Protein AF-A0A327HTE7-F1 (afdb_monomer)

Foldseek 3Di:
DLLLVLLLVLQQVLCVLLVHDRLLLLDPDPPCSNVLSLLLSLQLSCVPVVRQLVSSCVSSVHDSVVSVVSNVCVVVCCVPPPVSVVSNVSSNVVSVVQLVPQDFDPEQVVVVVLLVVLVQAADPDFDKWKWKHGDPYIDIHGDDPVCVVVSVVSVCVSCSRGNMDIDMD

Solvent-accessible surface area (backbone atoms only — not comparable to full-atom values): 9225 Å² total; per-residue (Å²): 105,71,64,58,52,54,50,49,51,52,53,47,50,42,23,60,75,72,72,44,63,79,72,54,58,40,52,89,61,80,52,62,86,41,39,45,60,42,40,41,52,53,39,47,40,41,72,73,70,60,46,56,50,63,57,54,14,59,71,38,68,50,55,44,66,59,45,56,49,34,51,71,41,40,66,62,39,49,73,74,31,66,73,52,33,53,53,36,53,53,47,47,52,56,49,49,51,54,55,68,65,28,51,58,32,80,40,37,65,61,46,48,50,56,42,42,76,66,71,51,72,71,38,94,68,54,79,40,32,43,38,40,35,21,76,74,14,57,46,74,45,34,22,27,79,86,50,38,66,64,47,51,53,47,52,55,60,71,42,66,69,36,41,69,48,82,46,82,89

Sequence (169 aa):
MIQEDNFKNLCDLTTRLVGLRKGSLAFKSRKQEYQVPRSVVAVVARMIDNTHPTIIAKQLKRDRVSVYHYERMHESNYRSFPKYREIFNLVYNAYSSIQGSKRTFSDSRELEIYLRESGISNSDKYQTIIKVTSGRAEYNIRLSYKDFYNQLELCKFALTDCNYNLEII

Radius of gyration: 18.99 Å; Cα contacts (8 Å, |Δi|>4): 225; chains: 1; bounding box: 42×28×53 Å

Structure (mmCIF, N/CA/C/O backbone):
data_AF-A0A327HTE7-F1
#
_entry.id   AF-A0A327HTE7-F1
#
loop_
_atom_site.group_PDB
_atom_site.id
_atom_site.type_symbol
_atom_site.label_atom_id
_atom_site.label_alt_id
_atom_site.label_comp_id
_atom_site.label_asym_id
_atom_site.label_entity_id
_atom_site.label_seq_id
_atom_site.pdbx_PDB_ins_code
_atom_site.Cartn_x
_atom_site.Cartn_y
_atom_site.Cartn_z
_atom_site.occupancy
_atom_site.B_iso_or_equiv
_atom_site.auth_seq_id
_atom_site.auth_comp_id
_atom_site.auth_asym_id
_atom_site.auth_atom_id
_atom_site.pdbx_PDB_model_num
ATOM 1 N N . MET A 1 1 ? 3.623 4.863 10.624 1.00 51.00 1 MET A N 1
ATOM 2 C CA . MET A 1 1 ? 4.315 3.567 10.781 1.00 51.00 1 MET A CA 1
ATOM 3 C C . MET A 1 1 ? 3.779 2.542 9.792 1.00 51.00 1 MET A C 1
ATOM 5 O O . MET A 1 1 ? 4.500 2.243 8.858 1.00 51.00 1 MET A O 1
ATOM 9 N N . ILE A 1 2 ? 2.498 2.152 9.851 1.00 72.88 2 ILE A N 1
ATOM 10 C CA . ILE A 1 2 ? 1.921 1.102 8.976 1.00 72.88 2 ILE A CA 1
ATOM 11 C C . ILE A 1 2 ? 2.206 1.307 7.473 1.00 72.88 2 ILE A C 1
ATOM 13 O O . ILE A 1 2 ? 2.658 0.389 6.798 1.00 72.88 2 ILE A O 1
ATOM 17 N N . GLN A 1 3 ? 2.021 2.521 6.941 1.00 74.44 3 GLN A N 1
ATOM 18 C CA . GLN A 1 3 ? 2.301 2.804 5.523 1.00 74.44 3 GLN A CA 1
ATOM 19 C C . GLN A 1 3 ? 3.796 2.729 5.155 1.00 74.44 3 GLN A C 1
ATOM 21 O O . GLN A 1 3 ? 4.138 2.316 4.049 1.00 74.44 3 GLN A O 1
ATOM 26 N N . GLU A 1 4 ? 4.695 3.120 6.064 1.00 82.31 4 GLU A N 1
ATOM 27 C CA . GLU A 1 4 ? 6.146 3.023 5.846 1.00 82.31 4 GLU A CA 1
ATOM 28 C C . GLU A 1 4 ? 6.587 1.552 5.812 1.00 82.31 4 GLU A C 1
ATOM 30 O O . GLU A 1 4 ? 7.357 1.158 4.931 1.00 82.31 4 GLU A O 1
ATOM 35 N N . ASP A 1 5 ? 6.048 0.732 6.715 1.00 81.19 5 ASP A N 1
ATOM 36 C CA . ASP A 1 5 ? 6.364 -0.694 6.811 1.00 81.19 5 ASP A CA 1
ATOM 37 C C . ASP A 1 5 ? 5.783 -1.492 5.636 1.00 81.19 5 ASP A C 1
ATOM 39 O O . ASP A 1 5 ? 6.502 -2.275 5.007 1.00 81.19 5 ASP A O 1
ATOM 43 N N . ASN A 1 6 ? 4.533 -1.221 5.243 1.00 82.88 6 ASN A N 1
ATOM 44 C CA . ASN A 1 6 ? 3.915 -1.812 4.049 1.00 82.88 6 ASN A CA 1
ATOM 45 C C . ASN A 1 6 ? 4.727 -1.505 2.786 1.00 82.88 6 ASN A C 1
ATOM 47 O O . ASN A 1 6 ? 4.999 -2.403 1.980 1.00 82.88 6 ASN A O 1
ATOM 51 N N . PHE A 1 7 ? 5.185 -0.257 2.644 1.00 87.81 7 PHE A N 1
ATOM 52 C CA . PHE A 1 7 ? 5.998 0.154 1.506 1.00 87.81 7 PHE A CA 1
ATOM 53 C C . PHE A 1 7 ? 7.398 -0.477 1.522 1.00 87.81 7 PHE A C 1
ATOM 55 O O . PHE A 1 7 ? 7.926 -0.864 0.475 1.00 87.81 7 PHE A O 1
ATOM 62 N N . LYS A 1 8 ? 8.009 -0.630 2.702 1.00 88.56 8 LYS A N 1
ATOM 63 C CA . LYS A 1 8 ? 9.288 -1.335 2.858 1.00 88.56 8 LYS A CA 1
ATOM 64 C C . LYS A 1 8 ? 9.159 -2.810 2.474 1.00 88.56 8 LYS A C 1
ATOM 66 O O . LYS A 1 8 ? 10.009 -3.313 1.740 1.00 88.56 8 LYS A O 1
ATOM 71 N N . ASN A 1 9 ? 8.075 -3.466 2.883 1.00 87.75 9 ASN A N 1
ATOM 72 C CA . ASN A 1 9 ? 7.771 -4.843 2.499 1.00 87.75 9 ASN A CA 1
ATOM 73 C C . ASN A 1 9 ? 7.561 -4.977 0.984 1.00 87.75 9 ASN A C 1
ATOM 75 O O . ASN A 1 9 ? 8.107 -5.896 0.373 1.00 87.75 9 ASN A O 1
ATOM 79 N N . LEU A 1 10 ? 6.861 -4.028 0.353 1.00 90.19 10 LEU A N 1
ATOM 80 C CA . LEU A 1 10 ? 6.704 -3.979 -1.105 1.00 90.19 10 LEU A CA 1
ATOM 81 C C . LEU A 1 10 ? 8.051 -3.808 -1.832 1.00 90.19 10 LEU A C 1
ATOM 83 O O . LEU A 1 10 ? 8.308 -4.472 -2.842 1.00 90.19 10 LEU A O 1
ATOM 87 N N . CYS A 1 11 ? 8.935 -2.945 -1.321 1.00 91.44 11 CYS A N 1
ATOM 88 C CA . CYS A 1 11 ? 10.284 -2.771 -1.862 1.00 91.44 11 CYS A CA 1
ATOM 89 C C . CYS A 1 11 ? 11.092 -4.073 -1.779 1.00 91.44 11 CYS A C 1
ATOM 91 O O . CYS A 1 11 ? 11.702 -4.486 -2.768 1.00 91.44 11 CYS A O 1
ATOM 93 N N . ASP A 1 12 ? 11.080 -4.727 -0.617 1.00 91.44 12 ASP A N 1
ATOM 94 C CA . ASP A 1 12 ? 11.789 -5.984 -0.381 1.00 91.44 12 ASP A CA 1
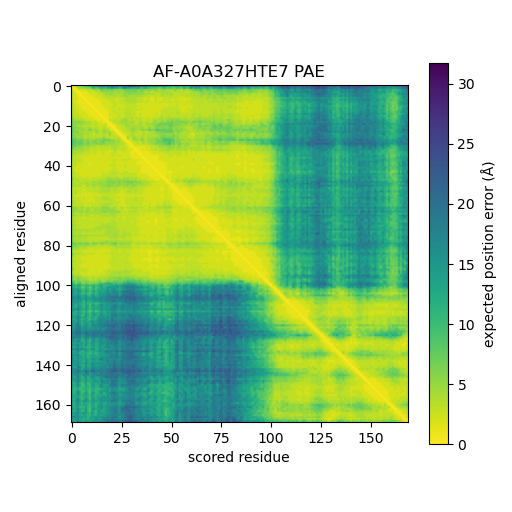ATOM 95 C C . ASP A 1 12 ? 11.255 -7.108 -1.278 1.00 91.44 12 ASP A C 1
ATOM 97 O O . ASP A 1 12 ? 12.049 -7.807 -1.916 1.00 91.44 12 ASP A O 1
ATOM 101 N N . LEU A 1 13 ? 9.929 -7.238 -1.394 1.00 90.56 13 LEU A N 1
ATOM 102 C CA . LEU A 1 13 ? 9.274 -8.170 -2.313 1.00 90.56 13 LEU A CA 1
ATOM 103 C C . LEU A 1 13 ? 9.740 -7.929 -3.749 1.00 90.56 13 LEU A C 1
ATOM 105 O O . LEU A 1 13 ? 10.172 -8.856 -4.427 1.00 90.56 13 LEU A O 1
ATOM 109 N N . THR A 1 14 ? 9.726 -6.673 -4.190 1.00 90.94 14 THR A N 1
ATOM 110 C CA . THR A 1 14 ? 10.106 -6.338 -5.562 1.00 90.94 14 THR A CA 1
ATOM 111 C C . THR A 1 14 ? 11.569 -6.646 -5.831 1.00 90.94 14 THR A C 1
ATOM 113 O O . THR A 1 14 ? 11.873 -7.254 -6.851 1.00 90.94 14 THR A O 1
ATOM 116 N N . THR A 1 15 ? 12.482 -6.300 -4.914 1.00 92.19 15 THR A N 1
ATOM 117 C CA . THR A 1 15 ? 13.903 -6.645 -5.084 1.00 92.19 15 THR A CA 1
ATOM 118 C C . THR A 1 15 ? 14.124 -8.149 -5.211 1.00 92.19 15 THR A C 1
ATOM 120 O O . THR A 1 15 ? 14.908 -8.558 -6.060 1.00 92.19 15 THR A O 1
ATOM 123 N N . ARG A 1 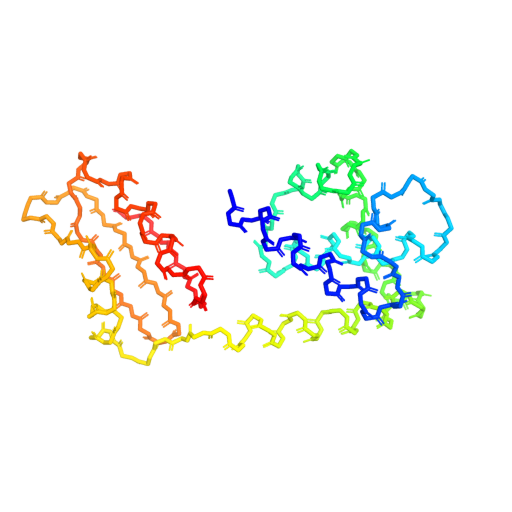16 ? 13.384 -8.973 -4.455 1.00 92.00 16 ARG A N 1
ATOM 124 C CA . ARG A 1 16 ? 13.432 -10.437 -4.581 1.00 92.00 16 ARG A CA 1
ATOM 125 C C . ARG A 1 16 ? 12.922 -10.910 -5.942 1.00 92.00 16 ARG A C 1
ATOM 127 O O . ARG A 1 16 ? 13.590 -11.718 -6.574 1.00 92.00 16 ARG A O 1
ATOM 134 N N . LEU A 1 17 ? 11.789 -10.378 -6.403 1.00 90.62 17 LEU A N 1
ATOM 135 C CA . LEU A 1 17 ? 11.178 -10.752 -7.685 1.00 90.62 17 LEU A CA 1
ATOM 136 C C . LEU A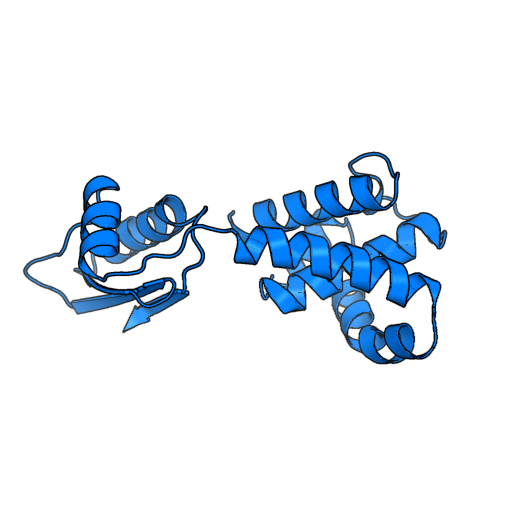 1 17 ? 12.062 -10.401 -8.887 1.00 90.62 17 LEU A C 1
ATOM 138 O O . LEU A 1 17 ? 12.142 -11.177 -9.832 1.00 90.62 17 LEU A O 1
ATOM 142 N N . VAL A 1 18 ? 12.743 -9.252 -8.849 1.00 90.25 18 VAL A N 1
ATOM 143 C CA . VAL A 1 18 ? 13.620 -8.807 -9.946 1.00 90.25 18 VAL A CA 1
ATOM 144 C C . VAL A 1 18 ? 15.085 -9.238 -9.783 1.00 90.25 18 VAL A C 1
ATOM 146 O O . VAL A 1 18 ? 15.931 -8.812 -10.564 1.00 90.25 18 VAL A O 1
ATOM 149 N N . GLY A 1 19 ? 15.412 -10.044 -8.765 1.00 89.94 19 GLY A N 1
ATOM 150 C CA . GLY A 1 19 ? 16.772 -10.549 -8.528 1.00 89.94 19 GLY A CA 1
ATOM 151 C C . GLY A 1 19 ? 17.789 -9.494 -8.067 1.00 89.94 19 GLY A C 1
ATOM 152 O O . GLY A 1 19 ? 18.992 -9.664 -8.253 1.00 89.94 19 GLY A O 1
ATOM 153 N N . LEU A 1 20 ? 17.335 -8.388 -7.472 1.00 90.44 20 LEU A N 1
ATOM 154 C CA . LEU A 1 20 ? 18.197 -7.329 -6.946 1.00 90.44 20 LEU A CA 1
ATOM 155 C C . LEU A 1 20 ? 18.484 -7.516 -5.452 1.00 90.44 20 LEU A C 1
ATOM 157 O O . LEU A 1 20 ? 17.669 -8.025 -4.684 1.00 90.44 20 LEU A O 1
ATOM 161 N N . ARG A 1 21 ? 19.637 -7.008 -5.001 1.00 88.56 21 ARG A N 1
ATOM 162 C CA . ARG A 1 21 ? 19.949 -6.931 -3.567 1.00 88.56 21 ARG A CA 1
ATOM 163 C C . ARG A 1 21 ? 18.941 -6.022 -2.849 1.00 88.56 21 ARG A C 1
ATOM 165 O O . ARG A 1 21 ? 18.557 -4.966 -3.358 1.00 88.56 21 ARG A O 1
ATOM 172 N N . LYS A 1 22 ? 18.545 -6.408 -1.632 1.00 87.38 22 LYS A N 1
ATOM 173 C CA . LYS A 1 2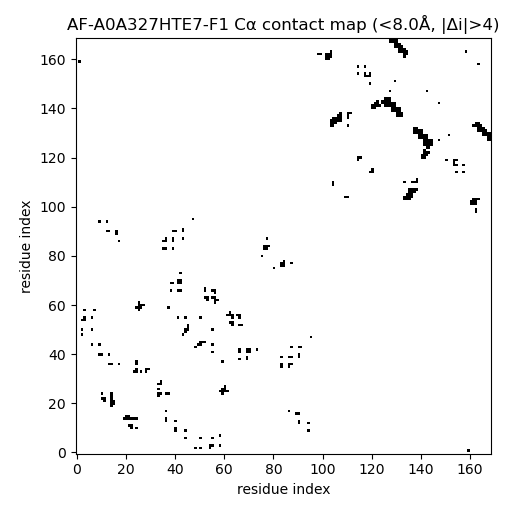2 ? 17.700 -5.575 -0.764 1.00 87.38 22 LYS A CA 1
ATOM 174 C C . LYS A 1 22 ? 18.294 -4.174 -0.601 1.00 87.38 22 LYS A C 1
ATOM 176 O O . LYS A 1 22 ? 19.499 -4.020 -0.409 1.00 87.38 22 LYS A O 1
ATOM 181 N N . GLY A 1 23 ? 17.442 -3.155 -0.688 1.00 85.06 23 GLY A N 1
ATOM 182 C CA . GLY A 1 23 ? 17.844 -1.746 -0.599 1.00 85.06 23 GLY A CA 1
ATOM 183 C C . GLY A 1 23 ? 18.393 -1.133 -1.894 1.00 85.06 23 GLY A C 1
ATOM 184 O O . GLY A 1 23 ? 18.549 0.087 -1.957 1.00 85.06 23 GLY A O 1
ATOM 185 N N . SER A 1 24 ? 18.605 -1.914 -2.961 1.00 85.69 24 SER A N 1
ATOM 186 C CA . SER A 1 24 ? 19.138 -1.389 -4.228 1.00 85.69 24 SER A CA 1
ATOM 187 C C . SER A 1 24 ? 18.238 -0.355 -4.914 1.00 85.69 24 SER A C 1
ATOM 189 O O . SER A 1 24 ? 18.712 0.480 -5.686 1.00 85.69 24 SER A O 1
ATOM 191 N N . LEU A 1 25 ? 16.936 -0.353 -4.613 1.00 86.00 25 LEU A N 1
ATOM 192 C CA . LEU A 1 25 ? 15.987 0.620 -5.163 1.00 86.00 25 LEU A CA 1
ATOM 193 C C . LEU A 1 25 ? 16.292 2.060 -4.721 1.00 86.00 25 LEU A C 1
ATOM 195 O O . LEU A 1 25 ? 16.002 2.990 -5.476 1.00 86.00 25 LEU A O 1
ATOM 199 N N . ALA A 1 26 ? 16.941 2.251 -3.568 1.00 88.69 26 ALA A N 1
ATOM 200 C CA . ALA A 1 26 ? 17.311 3.568 -3.048 1.00 88.69 26 ALA A CA 1
ATOM 201 C C . ALA A 1 26 ? 18.555 4.174 -3.728 1.00 88.69 26 ALA A C 1
ATOM 203 O O . ALA A 1 26 ? 18.886 5.340 -3.500 1.00 88.69 26 ALA A O 1
ATOM 204 N N . PHE A 1 27 ? 19.272 3.414 -4.566 1.00 87.88 27 PHE A N 1
ATOM 205 C CA . PHE A 1 27 ? 20.445 3.939 -5.259 1.00 87.88 27 PHE A CA 1
ATOM 206 C C . PHE A 1 27 ? 20.071 5.033 -6.257 1.00 87.88 27 PHE A C 1
ATOM 208 O O . PHE A 1 27 ? 19.078 4.947 -6.980 1.00 87.88 27 PHE A O 1
ATOM 215 N N . LYS A 1 28 ? 20.914 6.065 -6.373 1.00 85.56 28 LYS A N 1
ATOM 216 C CA . LYS A 1 28 ? 20.641 7.190 -7.280 1.00 85.56 28 LYS A CA 1
ATOM 217 C C . LYS A 1 28 ? 20.849 6.872 -8.772 1.00 85.56 28 LYS A C 1
ATOM 219 O O . LYS A 1 28 ? 20.608 7.740 -9.610 1.00 85.56 28 LYS A O 1
ATOM 224 N N . SER A 1 29 ? 21.198 5.628 -9.110 1.00 87.94 29 SER A N 1
ATOM 225 C CA . SER A 1 29 ? 21.437 5.158 -10.479 1.00 87.94 29 SER A CA 1
ATOM 226 C C . SER A 1 29 ? 20.216 5.311 -11.399 1.00 87.94 29 SER A C 1
ATOM 228 O O . SER A 1 29 ? 19.073 5.048 -11.001 1.00 87.94 29 SER A O 1
ATOM 230 N N . ARG A 1 30 ? 20.501 5.716 -12.644 1.00 85.25 30 ARG A N 1
ATOM 231 C CA . ARG A 1 30 ? 19.556 5.830 -13.770 1.00 85.25 30 ARG A CA 1
ATOM 232 C C . ARG A 1 30 ? 19.580 4.607 -14.696 1.00 85.25 30 ARG A C 1
ATOM 234 O O . ARG A 1 30 ? 18.932 4.613 -15.734 1.00 85.25 30 ARG A O 1
ATOM 241 N N . LYS A 1 31 ? 20.330 3.551 -14.353 1.00 90.19 31 LYS A N 1
ATOM 242 C CA . LYS A 1 31 ? 20.273 2.297 -15.119 1.00 90.19 31 LYS A CA 1
ATOM 243 C C . LYS A 1 31 ? 18.850 1.741 -15.067 1.00 90.19 31 LYS A C 1
ATOM 245 O O . LYS A 1 31 ? 18.233 1.725 -13.998 1.00 90.19 31 LYS A O 1
ATOM 250 N N . GLN A 1 32 ? 18.357 1.256 -16.206 1.00 88.31 32 GLN A N 1
ATOM 251 C CA . GLN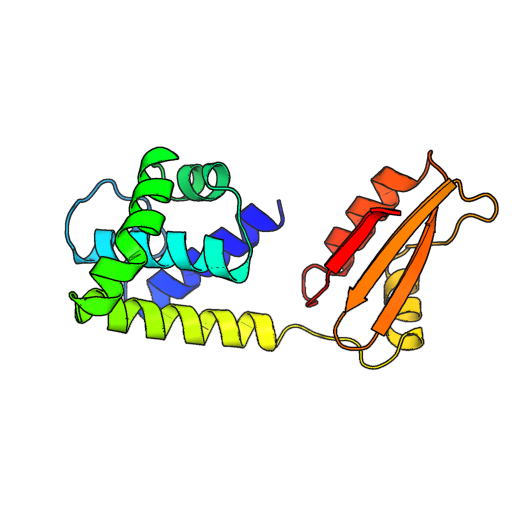 A 1 32 ? 16.989 0.742 -16.334 1.00 88.31 32 GLN A CA 1
ATOM 252 C C . GLN A 1 32 ? 16.683 -0.372 -15.324 1.00 88.31 32 GLN A C 1
ATOM 254 O O . GLN A 1 32 ? 15.582 -0.413 -14.788 1.00 88.31 32 GLN A O 1
ATOM 259 N N . GLU A 1 33 ? 17.676 -1.205 -15.004 1.00 89.50 33 GLU A N 1
ATOM 260 C CA . GLU A 1 33 ? 17.600 -2.267 -13.989 1.00 89.50 33 GLU A CA 1
ATOM 261 C C . GLU A 1 33 ? 17.118 -1.774 -12.622 1.00 89.50 33 GLU A C 1
ATOM 263 O O . GLU A 1 33 ? 16.378 -2.477 -11.949 1.00 89.50 33 GLU 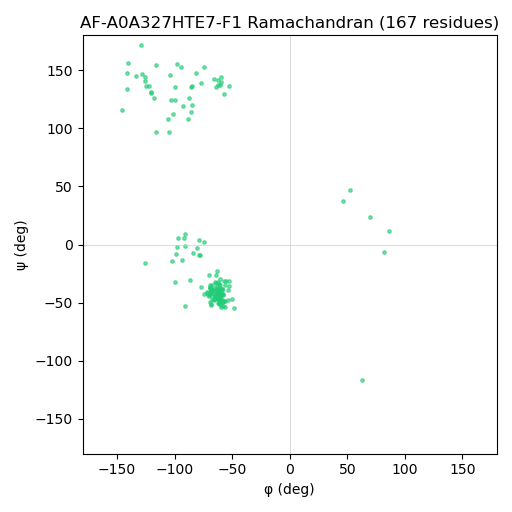A O 1
ATOM 268 N N . TYR A 1 34 ? 17.490 -0.557 -12.217 1.00 90.75 34 TYR A N 1
ATOM 269 C CA . TYR A 1 34 ? 17.052 0.027 -10.946 1.00 90.75 34 TYR A CA 1
ATOM 270 C C . TYR A 1 34 ? 15.898 1.010 -11.129 1.00 90.75 34 TYR A C 1
ATOM 272 O O . TYR A 1 34 ? 15.065 1.162 -10.239 1.00 90.75 34 TYR A O 1
ATOM 280 N N . GLN A 1 35 ? 15.853 1.714 -12.262 1.00 91.88 35 GLN A N 1
ATOM 281 C CA . GLN A 1 35 ? 14.851 2.746 -12.510 1.00 91.88 35 GLN A CA 1
ATOM 282 C C . GLN A 1 35 ? 13.461 2.161 -12.760 1.00 91.88 35 GLN A C 1
ATOM 284 O O . GLN A 1 35 ? 12.494 2.705 -12.233 1.00 91.88 35 GLN A O 1
ATOM 289 N N . VAL A 1 36 ? 13.364 1.066 -13.519 1.00 92.38 36 VAL A N 1
ATOM 290 C CA . VAL A 1 36 ? 12.079 0.444 -13.863 1.00 92.38 36 VAL A CA 1
ATOM 291 C C . VAL A 1 36 ? 11.411 -0.175 -12.631 1.00 92.38 36 VAL A C 1
ATOM 293 O O . VAL A 1 36 ? 10.280 0.205 -12.338 1.00 92.38 36 VAL A O 1
ATOM 296 N N . PRO A 1 37 ? 12.081 -1.020 -11.820 1.00 93.94 37 PRO A N 1
ATOM 297 C CA . PRO A 1 37 ? 11.465 -1.530 -10.595 1.00 93.94 37 PRO A CA 1
ATOM 298 C C . PRO A 1 37 ? 11.104 -0.417 -9.604 1.00 93.94 37 PRO A C 1
ATOM 300 O O . PRO A 1 37 ? 10.081 -0.494 -8.934 1.00 93.94 37 PRO A O 1
ATOM 303 N N . ARG A 1 38 ? 11.901 0.660 -9.535 1.00 93.94 38 ARG A N 1
ATOM 304 C CA . ARG A 1 38 ? 11.616 1.807 -8.660 1.00 93.94 38 ARG A CA 1
ATOM 305 C C . ARG A 1 38 ? 10.323 2.525 -9.041 1.00 93.94 38 ARG A C 1
ATOM 307 O O . ARG A 1 38 ? 9.547 2.864 -8.151 1.00 93.94 38 ARG A O 1
ATOM 314 N N . SER A 1 39 ? 10.108 2.789 -10.331 1.00 93.81 39 SER A N 1
ATOM 315 C CA . SER A 1 39 ? 8.877 3.439 -10.783 1.00 93.81 39 SER A CA 1
ATOM 316 C C . SER A 1 39 ? 7.671 2.519 -10.611 1.00 93.81 39 SER A C 1
ATOM 318 O O . SER A 1 39 ? 6.629 2.984 -10.163 1.00 93.81 39 SER A O 1
ATOM 320 N N . VAL A 1 40 ? 7.822 1.217 -10.880 1.00 95.12 40 VAL A N 1
ATOM 321 C CA . VAL A 1 40 ? 6.772 0.212 -10.644 1.00 95.12 40 VAL A CA 1
ATOM 322 C C . VAL A 1 40 ? 6.342 0.190 -9.177 1.00 95.12 40 VAL A C 1
ATOM 324 O O . VAL A 1 40 ? 5.162 0.364 -8.895 1.00 95.12 40 VAL A O 1
ATOM 327 N N . VAL A 1 41 ? 7.282 0.051 -8.239 1.00 94.69 41 VAL A N 1
ATOM 328 C CA . VAL A 1 41 ? 6.984 -0.010 -6.795 1.00 94.69 41 VAL A CA 1
ATOM 329 C C . VAL A 1 41 ? 6.252 1.233 -6.308 1.00 94.69 41 VAL A C 1
ATOM 331 O O . VAL A 1 41 ? 5.292 1.126 -5.548 1.00 94.69 41 VAL A O 1
ATOM 334 N N . ALA A 1 42 ? 6.685 2.412 -6.758 1.00 94.62 42 ALA A N 1
ATOM 335 C CA . ALA A 1 42 ? 6.036 3.664 -6.395 1.00 94.62 42 ALA A CA 1
ATOM 336 C C . ALA A 1 42 ? 4.575 3.707 -6.867 1.00 94.62 42 ALA A C 1
ATOM 338 O O . ALA A 1 42 ? 3.707 4.112 -6.102 1.00 94.62 42 ALA A O 1
ATOM 339 N N . VAL A 1 43 ? 4.295 3.257 -8.094 1.00 94.69 43 VAL A N 1
ATOM 340 C CA . VAL A 1 43 ? 2.930 3.235 -8.640 1.00 94.69 43 VAL A CA 1
ATOM 341 C C . VAL A 1 43 ? 2.065 2.185 -7.941 1.00 94.69 43 VAL A C 1
ATOM 343 O O . VAL A 1 43 ? 0.949 2.495 -7.540 1.00 94.69 43 VAL A O 1
ATOM 346 N N . VAL A 1 44 ? 2.580 0.973 -7.719 1.00 93.06 44 VAL A N 1
ATOM 347 C CA . VAL A 1 44 ? 1.834 -0.103 -7.040 1.00 93.06 44 VAL A CA 1
ATOM 348 C C . VAL A 1 44 ? 1.429 0.311 -5.620 1.00 93.06 44 VAL A C 1
ATOM 350 O O . VAL A 1 44 ? 0.277 0.129 -5.235 1.00 93.06 44 VAL A O 1
ATOM 353 N N . ALA A 1 45 ? 2.330 0.954 -4.870 1.00 91.62 45 ALA A N 1
ATOM 354 C CA . ALA A 1 45 ? 2.035 1.475 -3.531 1.00 91.62 45 ALA A CA 1
ATOM 355 C C . ALA A 1 45 ? 0.944 2.555 -3.512 1.00 91.62 45 ALA A C 1
ATOM 357 O O . ALA A 1 45 ? 0.210 2.697 -2.532 1.00 91.62 45 ALA A O 1
ATOM 358 N N . ARG A 1 46 ? 0.863 3.352 -4.583 1.00 89.94 46 ARG A N 1
ATOM 359 C CA . ARG A 1 46 ? -0.170 4.379 -4.749 1.00 89.94 46 ARG A CA 1
ATOM 360 C C . ARG A 1 46 ? -1.506 3.774 -5.153 1.00 89.94 46 ARG A C 1
ATOM 362 O O . ARG A 1 46 ? -2.529 4.238 -4.670 1.00 89.94 46 ARG A O 1
ATOM 369 N N . MET A 1 47 ? -1.492 2.729 -5.975 1.00 86.62 47 MET A N 1
ATOM 370 C CA . MET A 1 47 ? -2.704 2.059 -6.444 1.00 86.62 47 MET A CA 1
ATOM 371 C C . MET A 1 47 ? -3.369 1.184 -5.379 1.00 86.62 47 MET A C 1
ATOM 373 O O . MET A 1 47 ? -4.588 1.206 -5.277 1.00 86.62 47 MET A O 1
ATOM 377 N N . ILE A 1 48 ? -2.593 0.409 -4.614 1.00 83.06 48 ILE A N 1
ATOM 378 C CA . ILE A 1 48 ? -3.146 -0.576 -3.668 1.00 83.06 48 ILE A CA 1
ATOM 379 C C . ILE A 1 48 ? -3.344 0.040 -2.279 1.00 83.06 48 ILE A C 1
ATOM 381 O O . ILE A 1 48 ? -4.444 0.001 -1.743 1.00 83.06 48 ILE A O 1
ATOM 385 N N . ASP A 1 49 ? -2.303 0.660 -1.718 1.00 80.69 49 ASP A N 1
ATOM 386 C CA . ASP A 1 49 ? -2.326 1.141 -0.327 1.00 80.69 49 ASP A CA 1
ATOM 387 C C . ASP A 1 49 ? -2.654 2.641 -0.201 1.00 80.69 49 ASP A C 1
ATOM 389 O O . ASP A 1 49 ? -2.655 3.187 0.904 1.00 80.69 49 ASP A O 1
ATOM 393 N N . ASN A 1 50 ? -2.837 3.348 -1.326 1.00 84.25 50 ASN A N 1
ATOM 394 C CA . ASN A 1 50 ? -2.943 4.813 -1.393 1.00 84.25 50 ASN A CA 1
ATOM 395 C C . ASN A 1 50 ? -1.859 5.536 -0.561 1.00 84.25 50 ASN A C 1
ATOM 397 O O . ASN A 1 50 ? -2.095 6.570 0.070 1.00 84.25 50 ASN A O 1
ATOM 401 N N . THR A 1 51 ? -0.639 4.986 -0.542 1.00 86.25 51 THR A N 1
ATOM 402 C CA . THR A 1 51 ? 0.445 5.481 0.322 1.00 86.25 51 THR A CA 1
ATOM 403 C C . THR A 1 51 ? 0.802 6.921 -0.036 1.00 86.25 51 THR A C 1
ATOM 405 O O . THR A 1 51 ? 0.924 7.261 -1.210 1.00 86.25 51 THR A O 1
ATOM 408 N N . HIS A 1 52 ? 1.014 7.803 0.941 1.00 88.38 52 HIS A N 1
ATOM 409 C CA . HIS A 1 52 ? 1.324 9.199 0.624 1.00 88.38 52 HIS A CA 1
ATOM 410 C C . HIS A 1 52 ? 2.673 9.337 -0.137 1.00 88.38 52 HIS A C 1
ATOM 412 O O . HIS A 1 52 ? 3.674 8.753 0.294 1.00 88.38 52 HIS A O 1
ATOM 418 N N . PRO A 1 53 ? 2.777 10.149 -1.214 1.00 89.88 53 PRO A N 1
ATOM 419 C CA . PRO A 1 53 ? 3.997 10.273 -2.027 1.00 89.88 53 PRO A CA 1
ATOM 420 C C . PRO A 1 53 ? 5.259 10.648 -1.239 1.00 89.88 53 PRO A C 1
ATOM 422 O O . PRO A 1 53 ? 6.356 10.216 -1.584 1.00 89.88 53 PRO A O 1
ATOM 425 N N . THR A 1 54 ? 5.122 11.419 -0.155 1.00 91.94 54 THR A N 1
ATOM 426 C CA . THR A 1 54 ? 6.242 11.773 0.738 1.00 91.94 54 THR A CA 1
ATOM 427 C C . THR A 1 54 ? 6.871 10.548 1.404 1.00 91.94 54 THR A C 1
ATOM 429 O O . THR A 1 54 ? 8.092 10.486 1.531 1.00 91.94 54 THR A O 1
ATOM 432 N N . ILE A 1 55 ? 6.059 9.563 1.797 1.00 89.81 55 ILE A N 1
ATOM 433 C CA . ILE A 1 55 ? 6.528 8.333 2.447 1.00 89.81 55 ILE A CA 1
ATOM 434 C C . ILE A 1 55 ? 7.339 7.498 1.450 1.00 89.81 55 ILE A C 1
ATOM 436 O O . ILE A 1 55 ? 8.472 7.102 1.727 1.00 89.81 55 ILE A O 1
ATOM 440 N N . ILE A 1 56 ? 6.796 7.329 0.242 1.00 91.25 56 ILE A N 1
ATOM 441 C CA . ILE A 1 56 ? 7.450 6.639 -0.879 1.00 91.25 56 ILE A CA 1
ATOM 442 C C . ILE A 1 56 ? 8.790 7.306 -1.207 1.00 91.25 56 ILE A C 1
ATOM 444 O O . ILE A 1 56 ? 9.826 6.649 -1.325 1.00 91.25 56 ILE A O 1
ATOM 448 N N . ALA A 1 57 ? 8.781 8.633 -1.329 1.00 92.06 57 ALA A N 1
ATOM 449 C CA . ALA A 1 57 ? 9.950 9.431 -1.664 1.00 92.06 57 ALA A CA 1
ATOM 450 C C . ALA A 1 57 ? 11.061 9.300 -0.606 1.00 92.06 57 ALA A C 1
ATOM 452 O O . ALA A 1 57 ? 12.220 9.066 -0.961 1.00 92.06 57 ALA A O 1
ATOM 453 N N . LYS A 1 58 ? 10.700 9.349 0.686 1.00 92.19 58 LYS A N 1
ATOM 454 C CA . LYS A 1 58 ? 11.619 9.154 1.818 1.00 92.19 58 LYS A CA 1
ATOM 455 C C . LYS A 1 58 ? 12.318 7.795 1.742 1.00 92.19 58 LYS A C 1
ATOM 457 O O . LYS A 1 58 ? 13.547 7.738 1.796 1.00 92.19 58 LYS A O 1
ATOM 462 N N . GLN A 1 59 ? 11.561 6.719 1.534 1.00 90.12 59 GLN A N 1
ATOM 463 C CA . GLN A 1 59 ? 12.115 5.364 1.484 1.00 90.12 59 GLN A CA 1
ATOM 464 C C . GLN A 1 59 ? 12.980 5.122 0.234 1.00 90.12 59 GLN A C 1
ATOM 466 O O . GLN A 1 59 ? 14.020 4.466 0.306 1.00 90.12 59 GLN A O 1
ATOM 471 N N . LEU A 1 60 ? 12.602 5.696 -0.911 1.00 89.81 60 LEU A N 1
ATOM 472 C CA . LEU A 1 60 ? 13.382 5.611 -2.151 1.00 89.81 60 LEU A CA 1
ATOM 473 C C . LEU A 1 60 ? 14.561 6.599 -2.206 1.00 89.81 60 LEU A C 1
ATOM 475 O O . LEU A 1 60 ? 15.313 6.578 -3.184 1.00 89.81 60 LEU A O 1
ATOM 479 N N . LYS A 1 61 ? 14.732 7.462 -1.192 1.00 91.69 61 LYS A N 1
ATOM 480 C CA . LYS A 1 61 ? 15.705 8.570 -1.165 1.00 91.69 61 LYS A CA 1
ATOM 481 C C . LYS A 1 61 ? 15.591 9.477 -2.404 1.00 91.69 61 LYS A C 1
ATOM 483 O O . LYS A 1 61 ? 16.589 9.794 -3.061 1.00 91.69 61 LYS A O 1
ATOM 488 N N . ARG A 1 62 ? 14.356 9.859 -2.744 1.00 89.31 62 ARG A N 1
ATOM 489 C CA . ARG A 1 62 ? 13.986 10.716 -3.885 1.00 89.31 62 ARG A CA 1
ATOM 490 C C . ARG A 1 62 ? 13.077 11.858 -3.454 1.00 89.31 62 ARG A C 1
ATOM 492 O O . ARG A 1 62 ? 12.584 11.879 -2.334 1.00 89.31 62 ARG A O 1
ATOM 499 N N . ASP A 1 63 ? 12.834 12.777 -4.380 1.00 91.12 63 ASP A N 1
ATOM 500 C CA . ASP A 1 63 ? 11.860 13.845 -4.199 1.00 91.12 63 ASP A CA 1
ATOM 501 C C . ASP A 1 63 ? 10.442 13.362 -4.498 1.00 91.12 63 ASP A C 1
ATOM 503 O O . ASP A 1 63 ? 10.219 12.564 -5.414 1.00 91.12 63 ASP A O 1
ATOM 507 N N . ARG A 1 64 ? 9.459 13.931 -3.790 1.00 90.88 64 ARG A N 1
ATOM 508 C CA . ARG A 1 64 ? 8.024 13.671 -4.018 1.00 90.88 64 ARG A CA 1
ATOM 509 C C . ARG A 1 64 ? 7.598 13.885 -5.476 1.00 90.88 64 ARG A C 1
ATOM 511 O O . ARG A 1 64 ? 6.745 13.168 -5.982 1.00 90.88 64 ARG A O 1
ATOM 518 N N . VAL A 1 65 ? 8.247 14.820 -6.176 1.00 93.00 65 VAL A N 1
ATOM 519 C CA . VAL A 1 65 ? 7.988 15.124 -7.594 1.00 93.00 65 VAL A CA 1
ATOM 520 C C . VAL A 1 65 ? 8.329 13.939 -8.499 1.00 93.00 65 VAL A C 1
ATOM 522 O O . VAL A 1 65 ? 7.639 13.703 -9.486 1.00 93.00 65 VAL A O 1
ATOM 525 N N . SER A 1 66 ? 9.343 13.142 -8.141 1.00 91.44 66 SER A N 1
ATOM 526 C CA . SER A 1 66 ? 9.666 11.918 -8.883 1.00 91.44 66 SER A CA 1
ATOM 527 C C . SER A 1 66 ? 8.536 10.893 -8.790 1.00 91.44 66 SER A C 1
ATOM 529 O O . SER A 1 66 ? 8.246 10.227 -9.775 1.00 91.44 66 SER A O 1
ATOM 531 N N . VAL A 1 67 ? 7.878 10.791 -7.630 1.00 92.44 67 VAL A N 1
ATOM 532 C CA . VAL A 1 67 ? 6.746 9.874 -7.427 1.00 92.44 67 VAL A CA 1
ATOM 533 C C . VAL A 1 67 ? 5.558 10.296 -8.290 1.00 92.44 67 VAL A C 1
ATOM 535 O O . VAL A 1 67 ? 5.054 9.474 -9.049 1.00 92.44 67 VAL A O 1
ATOM 538 N N . TYR A 1 68 ? 5.199 11.584 -8.283 1.00 93.62 68 TYR A N 1
ATOM 539 C CA . TYR A 1 68 ? 4.153 12.115 -9.169 1.00 93.62 68 TYR A CA 1
ATOM 540 C C . TYR A 1 68 ? 4.466 11.894 -10.651 1.00 93.62 68 TYR A C 1
ATOM 542 O O . TYR A 1 68 ? 3.580 11.591 -11.448 1.00 93.62 68 TYR A O 1
ATOM 550 N N . HIS A 1 69 ? 5.735 12.027 -11.041 1.00 94.38 69 HIS A N 1
ATOM 551 C CA . HIS A 1 69 ? 6.151 11.726 -12.405 1.00 94.38 69 HIS A CA 1
ATOM 552 C C . HIS A 1 69 ? 5.939 10.246 -12.753 1.00 94.38 69 HIS A C 1
ATOM 554 O O . HIS A 1 69 ? 5.443 9.949 -13.838 1.00 94.38 69 HIS A O 1
ATOM 560 N N . TYR A 1 70 ? 6.264 9.317 -11.848 1.00 93.94 70 TYR A N 1
ATOM 561 C CA . TYR A 1 70 ? 6.039 7.888 -12.083 1.00 93.94 70 TYR A CA 1
ATOM 562 C C . TYR A 1 70 ? 4.557 7.551 -12.257 1.00 93.94 70 TYR A C 1
ATOM 564 O O . TYR A 1 70 ? 4.232 6.784 -13.158 1.00 93.94 70 TYR A O 1
ATOM 572 N N . GLU A 1 71 ? 3.677 8.155 -11.455 1.00 92.69 71 GLU A N 1
ATOM 573 C CA . GLU A 1 71 ? 2.225 8.000 -11.602 1.00 92.69 71 GLU A CA 1
ATOM 574 C C . GLU A 1 71 ? 1.742 8.508 -12.959 1.00 92.69 71 GLU A C 1
ATOM 576 O O . GLU A 1 71 ? 1.103 7.770 -13.704 1.00 92.69 71 GLU A O 1
ATOM 581 N N . ARG A 1 72 ? 2.111 9.740 -13.329 1.00 94.75 72 ARG A N 1
ATOM 582 C CA . ARG A 1 72 ? 1.708 10.337 -14.612 1.00 94.75 72 ARG A CA 1
ATOM 583 C C . ARG A 1 72 ? 2.193 9.539 -15.819 1.00 94.75 72 ARG A C 1
ATOM 585 O O . ARG A 1 72 ? 1.513 9.491 -16.836 1.00 94.75 72 ARG A O 1
ATOM 592 N N . MET A 1 73 ? 3.376 8.939 -15.722 1.00 94.00 73 MET A N 1
ATOM 593 C CA . MET A 1 73 ? 3.959 8.153 -16.807 1.00 94.00 73 MET A CA 1
ATOM 594 C C . MET A 1 73 ? 3.469 6.705 -16.842 1.00 94.00 73 MET A C 1
ATOM 596 O O . MET A 1 73 ? 3.808 5.995 -17.790 1.00 94.00 73 MET A O 1
ATOM 600 N N . HIS A 1 74 ? 2.713 6.248 -15.839 1.00 94.94 74 HIS A N 1
ATOM 601 C CA . HIS A 1 74 ? 2.312 4.850 -15.720 1.00 94.94 74 HIS A CA 1
ATOM 602 C C . HIS A 1 74 ? 1.580 4.355 -16.967 1.00 94.94 74 HIS A C 1
ATOM 604 O O . HIS A 1 74 ? 2.025 3.382 -17.565 1.00 94.94 74 HIS A O 1
ATOM 610 N N . GLU A 1 75 ? 0.526 5.047 -17.402 1.00 93.19 75 GLU A N 1
ATOM 611 C CA . GLU A 1 75 ? -0.299 4.630 -18.542 1.00 93.19 75 GLU A CA 1
ATOM 612 C C . GLU A 1 75 ? 0.528 4.508 -19.831 1.00 93.19 75 GLU A C 1
ATOM 614 O O . GLU A 1 75 ? 0.531 3.470 -20.499 1.00 93.19 75 GLU A O 1
ATOM 619 N N . SER A 1 76 ? 1.318 5.541 -20.140 1.00 95.25 76 SER A N 1
ATOM 620 C CA . SER A 1 76 ? 2.195 5.549 -21.313 1.00 95.25 76 SER A CA 1
ATOM 621 C C . SER A 1 76 ? 3.243 4.433 -21.253 1.00 95.25 76 SER A C 1
ATOM 623 O O . SER A 1 76 ? 3.486 3.756 -22.254 1.00 95.25 76 SER A O 1
ATOM 625 N N . ASN A 1 77 ? 3.872 4.223 -20.093 1.00 93.56 77 ASN A N 1
ATOM 626 C CA . ASN A 1 77 ? 4.883 3.181 -19.915 1.00 93.56 77 ASN A CA 1
ATOM 627 C C . ASN A 1 77 ? 4.264 1.783 -19.974 1.00 93.56 77 ASN A C 1
ATOM 629 O O . ASN A 1 77 ? 4.831 0.890 -20.596 1.00 93.56 77 ASN A O 1
ATOM 633 N N . TYR A 1 78 ? 3.093 1.591 -19.373 1.00 94.38 78 TYR A N 1
ATOM 634 C CA . TYR A 1 78 ? 2.378 0.323 -19.403 1.00 94.38 78 TYR A CA 1
ATOM 635 C C . TYR A 1 78 ? 1.991 -0.056 -20.832 1.00 94.38 78 TYR A C 1
ATOM 637 O O . TYR A 1 78 ? 2.160 -1.206 -21.231 1.00 94.38 78 TYR A O 1
ATOM 645 N N . ARG A 1 79 ? 1.536 0.914 -21.634 1.00 93.94 79 ARG A N 1
ATOM 646 C CA . ARG A 1 79 ? 1.159 0.691 -23.034 1.00 93.94 79 ARG A CA 1
ATOM 647 C C . ARG A 1 79 ? 2.366 0.376 -23.918 1.00 93.94 79 ARG A C 1
ATOM 649 O O . ARG A 1 79 ? 2.350 -0.629 -24.634 1.00 93.94 79 ARG A O 1
ATOM 656 N N . SER A 1 80 ? 3.397 1.219 -23.861 1.00 94.69 80 SER A N 1
ATOM 657 C CA . SER A 1 80 ? 4.461 1.252 -24.872 1.00 94.69 80 SER A CA 1
ATOM 658 C C . SER A 1 80 ? 5.766 0.565 -24.459 1.00 94.69 80 SER A C 1
ATOM 660 O O . SER A 1 80 ? 6.595 0.313 -25.328 1.00 94.69 80 SER A O 1
ATOM 662 N N . PHE A 1 81 ? 5.984 0.252 -23.174 1.00 94.25 81 PHE A N 1
ATOM 663 C CA . PHE A 1 81 ? 7.248 -0.312 -22.685 1.00 94.25 81 PHE A CA 1
ATOM 664 C C . PHE A 1 81 ? 7.068 -1.738 -22.119 1.00 94.25 81 PHE A C 1
ATOM 666 O O . PHE A 1 81 ? 6.733 -1.897 -20.941 1.00 94.25 81 PHE A O 1
ATOM 673 N N . PRO A 1 82 ? 7.343 -2.796 -22.917 1.00 94.69 82 PRO A N 1
ATOM 674 C CA . PRO A 1 82 ? 7.125 -4.191 -22.517 1.00 94.69 82 PRO A CA 1
ATOM 675 C C . PRO A 1 82 ? 7.793 -4.578 -21.195 1.00 94.69 82 PRO A C 1
ATOM 677 O O . PRO A 1 82 ? 7.121 -5.075 -20.299 1.00 94.69 82 PRO A O 1
ATOM 680 N N . LYS A 1 83 ? 9.074 -4.235 -21.015 1.00 93.69 83 LYS A N 1
ATOM 681 C CA . LYS A 1 83 ? 9.824 -4.548 -19.787 1.00 93.69 83 LYS A CA 1
ATOM 682 C C . LYS A 1 83 ? 9.214 -3.911 -18.535 1.00 93.69 83 LYS A C 1
ATOM 684 O O . LYS A 1 83 ? 9.216 -4.522 -17.471 1.00 93.69 83 LYS A O 1
ATOM 689 N N . TYR A 1 84 ? 8.696 -2.683 -18.639 1.00 95.06 84 TYR A N 1
ATOM 690 C CA . TYR A 1 84 ? 7.988 -2.047 -17.524 1.00 95.06 84 TYR A CA 1
ATOM 691 C C . TYR A 1 84 ? 6.693 -2.792 -17.208 1.00 95.06 84 TYR A C 1
ATOM 693 O O . TYR A 1 84 ? 6.443 -3.099 -16.047 1.00 95.06 84 TYR A O 1
ATOM 701 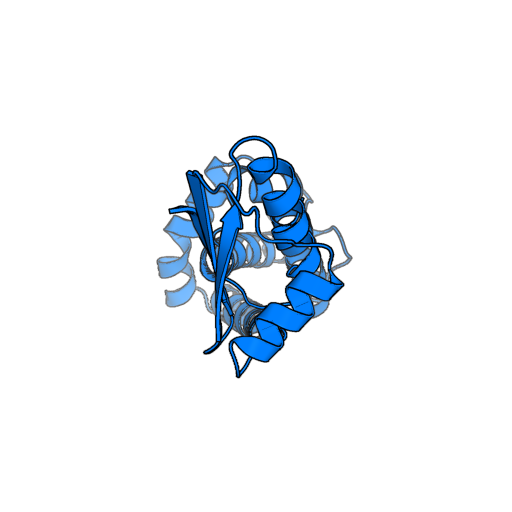N N . ARG A 1 85 ? 5.901 -3.116 -18.235 1.00 96.06 85 ARG A N 1
ATOM 702 C CA . ARG A 1 85 ? 4.632 -3.840 -18.099 1.00 96.06 85 ARG A CA 1
ATOM 703 C C . ARG A 1 85 ? 4.809 -5.228 -17.482 1.00 96.06 85 ARG A C 1
ATOM 705 O O . ARG A 1 85 ? 4.036 -5.588 -16.603 1.00 96.06 85 ARG A O 1
ATOM 712 N N . GLU A 1 86 ? 5.832 -5.975 -17.880 1.00 95.06 86 GLU A N 1
ATOM 713 C CA . GLU A 1 86 ? 6.147 -7.291 -17.306 1.00 95.06 86 GLU A CA 1
ATOM 714 C C . GLU A 1 86 ? 6.482 -7.196 -15.814 1.00 95.06 86 GLU A C 1
ATOM 716 O O . GLU A 1 86 ? 5.881 -7.895 -14.998 1.00 95.06 86 GLU A O 1
ATOM 721 N N . ILE A 1 87 ? 7.385 -6.281 -15.439 1.00 94.25 87 ILE A N 1
ATOM 722 C CA . ILE A 1 87 ? 7.764 -6.068 -14.034 1.00 94.25 87 ILE A CA 1
ATOM 723 C C . ILE A 1 87 ? 6.566 -5.558 -13.227 1.00 94.25 87 ILE A C 1
ATOM 725 O O . ILE A 1 87 ? 6.363 -5.991 -12.095 1.00 94.25 87 ILE A O 1
ATOM 729 N N . PHE A 1 88 ? 5.757 -4.666 -13.803 1.00 95.62 88 PHE A N 1
ATOM 730 C CA . PHE A 1 88 ? 4.537 -4.178 -13.170 1.00 95.62 88 PHE A CA 1
ATOM 731 C C . PHE A 1 88 ? 3.563 -5.315 -12.881 1.00 95.62 88 PHE A C 1
ATOM 733 O O . PHE A 1 88 ? 3.177 -5.482 -11.730 1.00 95.62 88 PHE A O 1
ATOM 740 N N . ASN A 1 89 ? 3.212 -6.118 -13.887 1.00 94.06 89 ASN A N 1
ATOM 741 C CA . ASN A 1 89 ? 2.276 -7.229 -13.725 1.00 94.06 89 ASN A CA 1
ATOM 742 C C . ASN A 1 89 ? 2.786 -8.233 -12.682 1.00 94.06 89 ASN A C 1
ATOM 744 O O . ASN A 1 89 ? 2.023 -8.670 -11.825 1.00 94.06 89 ASN A O 1
ATOM 748 N N . LEU A 1 90 ? 4.084 -8.552 -12.707 1.00 94.38 90 LEU A N 1
ATOM 749 C CA . LEU A 1 90 ? 4.707 -9.454 -11.740 1.00 94.38 90 LEU A CA 1
ATOM 750 C C . LEU A 1 90 ? 4.572 -8.935 -10.300 1.00 94.38 90 LEU A C 1
ATOM 752 O O . LEU A 1 90 ? 4.109 -9.659 -9.419 1.00 94.38 90 LEU A O 1
ATOM 756 N N . VAL A 1 91 ? 4.963 -7.681 -10.060 1.00 93.62 91 VAL A N 1
ATOM 757 C CA . VAL A 1 91 ? 4.937 -7.071 -8.721 1.00 93.62 91 VAL A CA 1
ATOM 758 C C . VAL A 1 91 ? 3.504 -6.850 -8.246 1.00 93.62 91 VAL A C 1
ATOM 760 O O . VAL A 1 91 ? 3.194 -7.155 -7.097 1.00 93.62 91 VAL A O 1
ATOM 763 N N . TYR A 1 92 ? 2.631 -6.350 -9.122 1.00 92.19 92 TYR A N 1
ATOM 764 C CA . TYR A 1 92 ? 1.232 -6.086 -8.808 1.00 92.19 92 TYR A CA 1
ATOM 765 C C . TYR A 1 92 ? 0.505 -7.371 -8.418 1.00 92.19 92 TYR A C 1
ATOM 767 O O . TYR A 1 92 ? -0.107 -7.413 -7.356 1.00 92.19 92 TYR A O 1
ATOM 775 N N . ASN A 1 93 ? 0.633 -8.440 -9.209 1.00 90.25 93 ASN A N 1
ATOM 776 C CA . ASN A 1 93 ? -0.029 -9.710 -8.913 1.00 90.25 93 ASN A CA 1
ATOM 777 C C . ASN A 1 93 ? 0.497 -10.325 -7.613 1.00 90.25 93 ASN A C 1
ATOM 779 O O . ASN A 1 93 ? -0.297 -10.762 -6.780 1.00 90.25 93 ASN A O 1
ATOM 783 N N . ALA A 1 94 ? 1.818 -10.317 -7.401 1.00 90.19 94 ALA A N 1
ATOM 784 C CA . ALA A 1 94 ? 2.417 -10.843 -6.177 1.00 90.19 94 ALA A CA 1
ATOM 785 C C . ALA A 1 94 ? 1.955 -10.066 -4.936 1.00 90.19 94 ALA A C 1
ATOM 787 O O . ALA A 1 94 ? 1.557 -10.665 -3.939 1.00 90.19 94 ALA A O 1
ATOM 788 N N . TYR A 1 95 ? 1.966 -8.733 -4.999 1.00 88.75 95 TYR A N 1
ATOM 789 C CA . TYR A 1 95 ? 1.561 -7.900 -3.872 1.00 88.75 95 TYR A CA 1
ATOM 790 C C . TYR A 1 95 ? 0.051 -7.939 -3.629 1.00 88.75 95 TYR A C 1
ATOM 792 O O . TYR A 1 95 ? -0.377 -8.059 -2.486 1.00 88.75 95 TYR A O 1
ATOM 800 N N . SER A 1 96 ? -0.757 -7.905 -4.691 1.00 83.62 96 SER A N 1
ATOM 801 C CA . SER A 1 96 ? -2.214 -8.027 -4.609 1.00 83.62 96 SER A CA 1
ATOM 802 C C . SER A 1 96 ? -2.630 -9.379 -4.031 1.00 83.62 96 SER A C 1
ATOM 804 O O . SER A 1 96 ? -3.510 -9.418 -3.182 1.00 83.62 96 SER A O 1
ATOM 806 N N . SER A 1 97 ? -1.938 -10.468 -4.384 1.00 82.62 97 SER A N 1
ATOM 807 C CA . SER A 1 97 ? -2.178 -11.789 -3.786 1.00 82.62 97 SER A CA 1
ATOM 808 C C . SER A 1 97 ? -1.883 -11.796 -2.286 1.00 82.62 97 SER A C 1
ATOM 810 O O . SER A 1 97 ? -2.672 -12.327 -1.514 1.00 82.62 97 SER A O 1
ATOM 812 N N . ILE A 1 98 ? -0.791 -11.154 -1.854 1.00 81.62 98 ILE A N 1
ATOM 813 C CA . ILE A 1 98 ? -0.453 -11.030 -0.427 1.00 81.62 98 ILE A CA 1
ATOM 814 C C . ILE A 1 98 ? -1.509 -10.194 0.306 1.00 81.62 98 ILE A C 1
ATOM 816 O O . ILE A 1 98 ? -1.997 -10.611 1.352 1.00 81.62 98 ILE A O 1
ATOM 820 N N . GLN A 1 99 ? -1.908 -9.048 -0.250 1.00 74.00 99 GLN A N 1
ATOM 821 C CA . GLN A 1 99 ? -2.939 -8.196 0.353 1.00 74.00 99 GLN A CA 1
ATOM 822 C C . GLN A 1 99 ? -4.315 -8.878 0.371 1.00 74.00 99 GLN A C 1
ATOM 824 O O . GLN A 1 99 ? -5.026 -8.790 1.364 1.00 74.00 99 GLN A O 1
ATOM 829 N N . GLY A 1 100 ? -4.672 -9.607 -0.687 1.00 66.00 100 GLY A N 1
ATOM 830 C CA . GLY A 1 100 ? -5.904 -10.391 -0.773 1.00 66.00 100 GLY A CA 1
ATOM 831 C C . GLY A 1 100 ? -5.908 -11.620 0.139 1.00 66.00 100 GLY A C 1
ATOM 832 O O . GLY A 1 100 ? -6.970 -12.042 0.578 1.00 66.00 100 GLY A O 1
ATOM 833 N N . SER A 1 101 ? -4.731 -12.163 0.467 1.00 64.69 101 SER A N 1
ATOM 834 C CA . SER A 1 101 ? -4.573 -13.255 1.436 1.00 64.69 101 SER A CA 1
ATOM 835 C C . SER A 1 101 ? -4.629 -12.803 2.896 1.00 64.69 101 SER A C 1
ATOM 837 O O . SER A 1 101 ? -4.663 -13.650 3.789 1.00 64.69 101 SER A O 1
ATOM 839 N N . LYS A 1 102 ? -4.630 -11.487 3.161 1.00 71.56 102 LYS A N 1
ATOM 840 C CA . LYS A 1 102 ? -4.793 -10.976 4.524 1.00 71.56 102 LYS A CA 1
ATOM 841 C C . LYS A 1 102 ? -6.125 -11.434 5.096 1.00 71.56 102 LYS A C 1
ATOM 843 O O . LYS A 1 102 ? -7.132 -11.509 4.389 1.00 71.56 102 LYS A O 1
ATOM 848 N N . ARG A 1 103 ? -6.123 -11.717 6.399 1.00 72.94 103 ARG A N 1
ATOM 849 C CA . ARG A 1 103 ? -7.305 -12.221 7.095 1.00 72.94 103 ARG A CA 1
ATOM 850 C C . ARG A 1 103 ? -8.458 -11.232 6.914 1.00 72.94 103 ARG A C 1
ATOM 852 O O . ARG A 1 103 ? -8.303 -10.027 7.120 1.00 72.94 103 ARG A O 1
ATOM 859 N N . THR A 1 104 ? -9.602 -11.756 6.499 1.00 78.12 104 THR A N 1
ATOM 860 C CA . THR A 1 104 ? -10.880 -11.043 6.493 1.00 78.12 104 THR A CA 1
ATOM 861 C C . THR A 1 104 ? -11.823 -11.755 7.443 1.00 78.12 104 THR A C 1
ATOM 863 O O . THR A 1 104 ? -11.6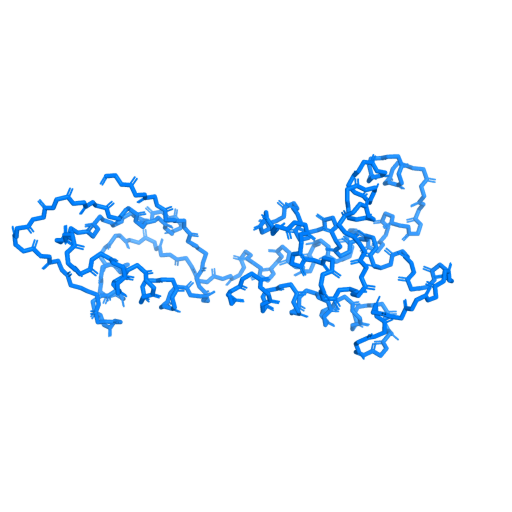61 -12.948 7.706 1.00 78.12 104 THR A O 1
ATOM 866 N N . PHE A 1 105 ? -12.792 -11.019 7.973 1.00 81.25 105 PHE A N 1
ATOM 867 C CA . PHE A 1 105 ? -13.789 -11.572 8.876 1.00 81.25 105 PHE A CA 1
ATOM 868 C C . PHE A 1 105 ? -15.080 -11.842 8.105 1.00 81.25 105 PHE A C 1
ATOM 870 O O . PHE A 1 105 ? -15.518 -11.043 7.267 1.00 81.25 105 PHE A O 1
ATOM 877 N N . SER A 1 106 ? -15.669 -13.010 8.358 1.00 79.12 106 SER A N 1
ATOM 878 C CA . SER A 1 106 ? -16.917 -13.409 7.699 1.00 79.12 106 SER A CA 1
ATOM 879 C C . SER A 1 106 ? -18.142 -12.892 8.449 1.00 79.12 106 SER A C 1
ATOM 881 O O . SER A 1 106 ? -19.156 -12.601 7.818 1.00 79.12 106 SER A O 1
ATOM 883 N N . ASP A 1 107 ? -18.032 -12.763 9.774 1.00 86.25 107 ASP A N 1
ATOM 884 C CA . ASP A 1 107 ? -19.121 -12.390 10.676 1.00 86.25 107 ASP A CA 1
ATOM 885 C C . ASP A 1 107 ? -18.732 -11.213 11.583 1.00 86.25 107 ASP A C 1
ATOM 887 O O . ASP A 1 107 ? -17.580 -11.074 12.003 1.00 86.25 107 ASP A O 1
ATOM 891 N N . SER A 1 108 ? -19.712 -10.372 11.916 1.00 86.00 108 SER A N 1
ATOM 892 C CA . SER A 1 108 ? -19.522 -9.201 12.781 1.00 86.00 108 SER A CA 1
ATOM 893 C C . SER A 1 108 ? -19.138 -9.587 14.208 1.00 86.00 108 SER A C 1
ATOM 895 O O . SER A 1 108 ? -18.344 -8.885 14.830 1.00 86.00 108 SER A O 1
ATOM 897 N N . ARG A 1 109 ? -19.623 -10.731 14.713 1.00 85.62 109 ARG A N 1
ATOM 898 C CA . ARG A 1 109 ? -19.244 -11.244 16.041 1.00 85.62 109 ARG A CA 1
ATOM 899 C C . ARG A 1 109 ? -17.793 -11.699 16.099 1.00 85.62 109 ARG A C 1
ATOM 901 O O . ARG A 1 109 ? -17.136 -11.479 17.109 1.00 85.62 109 ARG A O 1
ATOM 908 N N . GLU A 1 110 ? -17.287 -12.317 15.032 1.00 86.12 110 GLU A N 1
ATOM 909 C CA . GLU A 1 110 ? -15.880 -12.729 14.956 1.00 86.12 110 GLU A CA 1
ATOM 910 C C . GLU A 1 110 ? -14.963 -11.500 15.026 1.00 86.12 110 GLU A C 1
ATOM 912 O O . GLU A 1 110 ? -13.997 -11.484 15.788 1.00 86.12 110 GLU A O 1
ATOM 917 N N . LEU A 1 111 ? -15.320 -10.444 14.286 1.00 85.81 111 LEU A N 1
ATOM 918 C CA . LEU A 1 111 ? -14.620 -9.162 14.323 1.00 85.81 111 LEU A CA 1
ATOM 919 C C . LEU A 1 111 ? -14.715 -8.503 15.709 1.00 85.81 111 LEU A C 1
ATOM 921 O O . LEU A 1 111 ? -13.710 -8.023 16.226 1.00 85.81 111 LEU A O 1
ATOM 925 N N . GLU A 1 112 ? -15.892 -8.504 16.339 1.00 87.88 112 GLU A N 1
ATOM 926 C CA . GLU A 1 112 ? -16.078 -7.961 17.689 1.00 87.88 112 GLU A CA 1
ATOM 927 C C . GLU A 1 112 ? -15.210 -8.684 18.727 1.00 87.88 112 GLU A C 1
ATOM 929 O O . GLU A 1 112 ? -14.527 -8.026 19.514 1.00 87.88 112 GLU A O 1
ATOM 934 N N . ILE A 1 113 ? -15.224 -10.021 18.735 1.00 87.44 113 ILE A N 1
ATOM 935 C CA . ILE A 1 113 ? -14.428 -10.832 19.667 1.00 87.44 113 ILE A CA 1
ATOM 936 C C . ILE A 1 113 ? -12.945 -10.525 19.471 1.00 87.44 113 ILE A C 1
ATOM 938 O O . ILE A 1 113 ? -12.257 -10.225 20.443 1.00 87.44 113 ILE A O 1
ATOM 942 N N . TYR A 1 114 ? -12.477 -10.500 18.222 1.00 87.81 114 TYR A N 1
ATOM 943 C CA . TYR A 1 114 ? -11.084 -10.199 17.904 1.00 87.81 114 TYR A CA 1
ATOM 944 C C . TYR A 1 114 ? -10.647 -8.810 18.398 1.00 87.81 114 TYR A C 1
ATOM 946 O O . TYR A 1 114 ? -9.572 -8.650 18.982 1.00 87.81 114 TYR A O 1
ATOM 954 N N . LEU A 1 115 ? -11.492 -7.791 18.207 1.00 87.25 115 LEU A N 1
ATOM 955 C CA . LEU A 1 115 ? -11.212 -6.433 18.680 1.00 87.25 115 LEU A CA 1
ATOM 956 C C . LEU A 1 115 ? -11.219 -6.357 20.215 1.00 87.25 115 LEU A C 1
ATOM 958 O O . LEU A 1 115 ? -10.339 -5.723 20.798 1.00 87.25 115 LEU A O 1
ATOM 962 N N . ARG A 1 116 ? -12.152 -7.045 20.885 1.00 86.94 116 ARG A N 1
ATOM 963 C CA . ARG A 1 116 ? -12.202 -7.110 22.355 1.00 86.94 116 ARG A CA 1
ATOM 964 C C . ARG A 1 116 ? -10.988 -7.826 22.946 1.00 86.94 116 ARG A C 1
ATOM 966 O O . ARG A 1 116 ? -10.416 -7.330 23.912 1.00 86.94 116 ARG A O 1
ATOM 973 N N . GLU A 1 117 ? -10.567 -8.946 22.357 1.00 87.94 117 GLU A N 1
ATOM 974 C CA . GLU A 1 117 ? -9.336 -9.659 22.736 1.00 87.94 117 GLU A CA 1
ATOM 975 C C . GLU A 1 117 ? -8.091 -8.782 22.548 1.00 87.94 117 GLU A C 1
ATOM 977 O O . GLU A 1 117 ? -7.138 -8.875 23.318 1.00 87.94 117 GLU A O 1
ATOM 982 N N . SER A 1 118 ? -8.136 -7.864 21.580 1.00 84.69 118 SER A N 1
ATOM 983 C CA . SER A 1 118 ? -7.095 -6.859 21.341 1.00 84.69 118 SER A CA 1
ATOM 984 C C . SER A 1 118 ? -7.155 -5.656 22.301 1.00 84.69 118 SER A C 1
ATOM 986 O O . SER A 1 118 ? -6.381 -4.710 22.152 1.00 84.69 118 SER A O 1
ATOM 988 N N . GLY A 1 119 ? -8.059 -5.668 23.288 1.00 82.81 119 GLY A N 1
ATOM 989 C CA . GLY A 1 119 ? -8.177 -4.638 24.325 1.00 82.81 119 GLY A CA 1
ATOM 990 C C . GLY A 1 119 ? -9.043 -3.430 23.953 1.00 82.81 119 GLY A C 1
ATOM 991 O O . GLY A 1 119 ? -9.029 -2.431 24.673 1.00 82.81 119 GLY A O 1
ATOM 992 N N . ILE A 1 120 ? -9.795 -3.495 22.851 1.00 86.75 120 ILE A N 1
ATOM 993 C CA . ILE A 1 120 ? -10.683 -2.417 22.391 1.00 86.75 120 ILE A CA 1
ATOM 994 C C . ILE A 1 120 ? -12.050 -2.587 23.054 1.00 86.75 120 ILE A C 1
ATOM 996 O O . ILE A 1 120 ? -12.664 -3.654 22.986 1.00 86.75 120 ILE A O 1
ATOM 1000 N N . SER A 1 121 ? -12.540 -1.536 23.707 1.00 84.12 121 SER A N 1
ATOM 1001 C CA . SER A 1 121 ? -13.764 -1.589 24.506 1.00 84.12 121 SER A CA 1
ATOM 1002 C C . SER A 1 121 ? -14.680 -0.407 24.218 1.00 84.12 121 SER A C 1
ATOM 1004 O O . SER A 1 121 ? -14.239 0.713 23.966 1.00 84.12 121 SER A O 1
ATOM 1006 N N . ASN A 1 122 ? -15.986 -0.659 24.265 1.00 85.00 122 ASN A N 1
ATOM 1007 C CA . ASN A 1 122 ? -16.972 0.395 24.076 1.00 85.00 122 ASN A CA 1
ATOM 1008 C C . ASN A 1 122 ? -17.092 1.252 25.338 1.00 85.00 122 ASN A C 1
ATOM 1010 O O . ASN A 1 122 ? -17.139 0.733 26.452 1.00 85.00 122 ASN A O 1
ATOM 1014 N N . SER A 1 123 ? -17.208 2.562 25.149 1.00 85.06 123 SER A N 1
ATOM 1015 C CA . SER A 1 123 ? -17.573 3.498 26.208 1.00 85.06 123 SER A CA 1
ATOM 1016 C C . SER A 1 123 ? -19.096 3.584 26.344 1.00 85.06 123 SER A C 1
ATOM 1018 O O . SER A 1 123 ? -19.800 3.763 25.349 1.00 85.06 123 SER A O 1
ATOM 1020 N N . ASP A 1 124 ? -19.605 3.558 27.578 1.00 77.81 124 ASP A N 1
ATOM 1021 C CA . ASP A 1 124 ? -21.044 3.720 27.853 1.00 77.81 124 ASP A CA 1
ATOM 1022 C C . ASP A 1 124 ? -21.568 5.104 27.434 1.00 77.81 124 ASP A C 1
ATOM 1024 O O . ASP A 1 124 ? -22.687 5.244 26.942 1.00 77.81 124 ASP A O 1
ATOM 1028 N N . LYS A 1 125 ? -20.737 6.144 27.599 1.00 82.44 125 LYS A N 1
ATOM 1029 C CA . LYS A 1 125 ? -20.998 7.510 27.122 1.00 82.44 125 LYS A CA 1
ATOM 1030 C C . LYS A 1 125 ? -20.133 7.781 25.896 1.00 82.44 125 LYS A C 1
ATOM 1032 O O . LYS A 1 125 ? -18.960 8.127 26.039 1.00 82.44 125 LYS A O 1
ATOM 1037 N N . TYR A 1 126 ? -20.708 7.614 24.710 1.00 83.44 126 TYR A N 1
ATOM 1038 C CA . TYR A 1 126 ? -19.997 7.796 23.448 1.00 83.44 126 TYR A CA 1
ATOM 1039 C C . TYR A 1 126 ? -20.362 9.114 22.765 1.00 83.44 126 TYR A C 1
ATOM 1041 O O . TYR A 1 126 ? -21.486 9.602 22.861 1.00 83.44 126 TYR A O 1
ATOM 1049 N N . GLN A 1 127 ? -19.375 9.691 22.089 1.00 84.81 127 GLN A N 1
ATOM 1050 C CA . GLN A 1 127 ? -19.489 10.926 21.304 1.00 84.81 127 GLN A CA 1
ATOM 1051 C C . GLN A 1 127 ? -18.997 10.723 19.869 1.00 84.81 127 GLN A C 1
ATOM 1053 O O . GLN A 1 127 ? -19.284 11.545 19.006 1.00 84.81 127 GLN A O 1
ATOM 1058 N N . THR A 1 128 ? -18.256 9.642 19.624 1.00 84.94 128 THR A N 1
ATOM 1059 C CA . THR A 1 128 ? -17.646 9.320 18.335 1.00 84.94 128 THR A CA 1
ATOM 1060 C C . THR A 1 128 ? -17.744 7.820 18.101 1.00 84.94 128 THR A C 1
ATOM 1062 O O . THR A 1 128 ? -17.693 7.029 19.052 1.00 84.94 128 THR A O 1
ATOM 1065 N N . ILE A 1 129 ? -17.887 7.424 16.842 1.00 87.62 129 ILE A N 1
ATOM 1066 C CA . ILE A 1 129 ? -17.946 6.026 16.431 1.00 87.62 129 ILE A CA 1
ATOM 1067 C C . ILE A 1 129 ? -16.809 5.757 15.449 1.00 87.62 129 ILE A C 1
ATOM 1069 O O . ILE A 1 129 ? -16.609 6.495 14.489 1.00 87.62 129 ILE A O 1
ATOM 1073 N N . ILE A 1 130 ? -16.063 4.679 15.680 1.00 87.75 130 ILE A N 1
ATOM 1074 C CA . ILE A 1 130 ? -15.150 4.131 14.675 1.00 87.75 130 ILE A CA 1
ATOM 1075 C C . ILE A 1 130 ? -15.840 2.930 14.047 1.00 87.75 130 ILE A C 1
ATOM 1077 O O . ILE A 1 130 ? -16.047 1.906 14.700 1.00 87.75 130 ILE A O 1
ATOM 10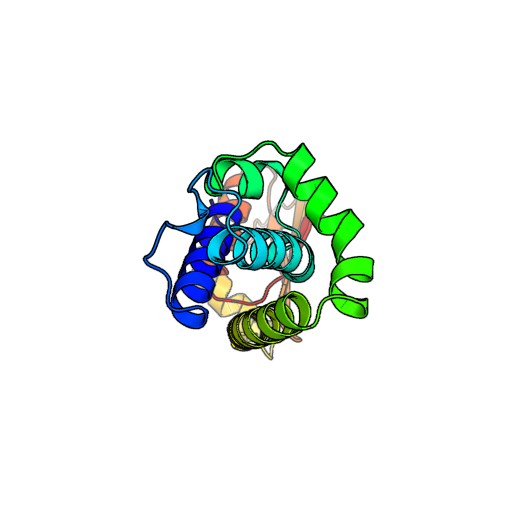81 N N . LYS A 1 131 ? -16.187 3.055 12.774 1.00 88.44 131 LYS A N 1
ATOM 1082 C CA . LYS A 1 131 ? -16.706 1.965 11.963 1.00 88.44 131 LYS A CA 1
ATOM 1083 C C . LYS A 1 131 ? -15.537 1.182 11.380 1.00 88.44 131 LYS A C 1
ATOM 1085 O O . LYS A 1 131 ? -14.768 1.696 10.570 1.00 88.44 131 LYS A O 1
ATOM 1090 N N . VAL A 1 132 ? -15.409 -0.069 11.809 1.00 87.31 132 VAL A N 1
ATOM 1091 C CA . VAL A 1 132 ? -14.441 -1.035 11.292 1.00 87.31 132 VAL A CA 1
ATOM 1092 C C . VAL A 1 132 ? -15.156 -1.944 10.309 1.00 87.31 132 VAL A C 1
ATOM 1094 O O . VAL A 1 132 ? -16.140 -2.594 10.656 1.00 87.31 132 VAL A O 1
ATOM 1097 N N . THR A 1 133 ? -14.647 -2.022 9.087 1.00 84.19 133 THR A N 1
ATOM 1098 C CA . THR A 1 133 ? -15.134 -2.965 8.076 1.00 84.19 133 THR A CA 1
ATOM 1099 C C . THR A 1 133 ? -13.998 -3.876 7.645 1.00 84.19 133 THR A C 1
ATOM 1101 O O . THR A 1 133 ? -12.902 -3.409 7.350 1.00 84.19 133 THR A O 1
ATOM 1104 N N . SER A 1 134 ? -14.233 -5.185 7.630 1.00 82.06 134 SER A N 1
ATOM 1105 C CA . SER A 1 134 ? -13.263 -6.169 7.148 1.00 82.06 134 SER A CA 1
ATOM 1106 C C . SER A 1 134 ? -13.991 -7.329 6.480 1.00 82.06 134 SER A C 1
ATOM 1108 O O . SER A 1 134 ? -14.751 -8.051 7.120 1.00 82.06 134 SER A O 1
ATOM 1110 N N . GLY A 1 135 ? -13.776 -7.509 5.174 1.00 80.38 135 GLY A N 1
ATOM 1111 C CA . GLY A 1 135 ? -14.521 -8.496 4.391 1.00 80.38 135 GLY A CA 1
ATOM 1112 C C . GLY A 1 135 ? -16.019 -8.182 4.361 1.00 80.38 135 GLY A C 1
ATOM 1113 O O . GLY A 1 135 ? -16.423 -7.154 3.823 1.00 80.38 135 GLY A O 1
ATOM 1114 N N . ARG A 1 136 ? -16.836 -9.084 4.921 1.00 80.38 136 ARG A N 1
ATOM 1115 C CA . ARG A 1 136 ? -18.297 -8.906 5.062 1.00 80.38 136 ARG A CA 1
ATOM 1116 C C . ARG A 1 136 ? -18.708 -8.433 6.457 1.00 80.38 136 ARG A C 1
ATOM 1118 O O . ARG A 1 136 ? -19.875 -8.111 6.662 1.00 80.38 136 ARG A O 1
ATOM 1125 N N . ALA A 1 137 ? -17.771 -8.408 7.401 1.00 85.06 137 ALA A N 1
ATOM 1126 C CA . ALA A 1 137 ? -18.022 -8.001 8.768 1.00 85.06 137 ALA A CA 1
ATOM 1127 C C . ALA A 1 137 ? -17.923 -6.479 8.918 1.00 85.06 137 ALA A C 1
ATOM 1129 O O . ALA A 1 137 ? -16.983 -5.841 8.434 1.00 85.06 137 ALA A O 1
ATOM 1130 N N . GLU A 1 138 ? -18.880 -5.918 9.647 1.00 88.38 138 GLU A N 1
ATOM 1131 C CA . GLU A 1 138 ? -18.888 -4.531 10.096 1.00 88.38 138 GLU A CA 1
ATOM 1132 C C . GLU A 1 138 ? -19.045 -4.511 11.615 1.00 88.38 138 GLU A C 1
ATOM 1134 O O . GLU A 1 138 ? -19.875 -5.238 12.168 1.00 88.38 138 GLU A O 1
ATOM 1139 N N . TYR A 1 139 ? -18.267 -3.665 12.285 1.00 89.25 139 TYR A N 1
ATOM 1140 C CA . TYR A 1 139 ? -18.407 -3.421 13.711 1.00 89.25 139 TYR A CA 1
ATOM 1141 C C . TYR A 1 139 ? -18.183 -1.946 14.045 1.00 89.25 139 TYR A C 1
ATOM 1143 O O . TYR A 1 139 ? -17.224 -1.326 13.587 1.00 89.25 139 TYR A O 1
ATOM 1151 N N . ASN A 1 140 ? -19.074 -1.395 14.868 1.00 89.75 140 ASN A N 1
ATOM 1152 C CA . ASN A 1 140 ? -19.065 0.009 15.264 1.00 89.75 140 ASN A CA 1
ATOM 1153 C C . ASN A 1 140 ? -18.581 0.131 16.708 1.00 89.75 140 ASN A C 1
ATOM 1155 O O . ASN A 1 140 ? -19.303 -0.217 17.645 1.00 89.75 140 ASN A O 1
ATOM 1159 N N . ILE A 1 141 ? -17.368 0.648 16.877 1.00 88.00 141 ILE A N 1
ATOM 1160 C CA . ILE A 1 141 ? -16.759 0.882 18.183 1.00 88.00 141 ILE A CA 1
ATOM 1161 C C . ILE A 1 141 ? -17.239 2.236 18.692 1.00 88.00 141 ILE A C 1
ATOM 1163 O O . ILE A 1 141 ? -17.010 3.268 18.060 1.00 88.00 141 ILE A O 1
ATOM 1167 N N . ARG A 1 142 ? -17.913 2.237 19.839 1.00 89.38 142 ARG A N 1
ATOM 1168 C CA . ARG A 1 142 ? -18.461 3.444 20.465 1.00 89.38 142 ARG A CA 1
ATOM 1169 C C . ARG A 1 142 ? -17.453 4.005 21.451 1.00 89.38 142 ARG A C 1
ATOM 1171 O O . ARG A 1 142 ? -17.116 3.326 22.416 1.00 89.38 142 ARG A O 1
ATOM 1178 N N . LEU A 1 143 ? -17.001 5.235 21.230 1.00 88.00 143 LEU A N 1
ATOM 1179 C CA . LEU A 1 143 ? -15.900 5.822 21.988 1.00 88.00 143 LEU A CA 1
ATOM 1180 C C . LEU A 1 143 ? -16.269 7.161 22.615 1.00 88.00 143 LEU A C 1
ATOM 1182 O O . LEU A 1 143 ? -16.990 7.984 22.039 1.00 88.00 143 LEU A O 1
ATOM 1186 N N . SER A 1 144 ? -15.723 7.386 23.807 1.00 87.12 144 SER A N 1
ATOM 1187 C CA . SER A 1 144 ? -15.615 8.716 24.392 1.00 87.12 144 SER A CA 1
ATOM 1188 C C . SER A 1 144 ? -14.509 9.511 23.687 1.00 87.12 144 SER A C 1
ATOM 1190 O O . SER A 1 144 ? -13.526 8.941 23.206 1.00 87.12 144 SER A O 1
ATOM 1192 N N . TYR A 1 145 ? -14.610 10.842 23.676 1.00 82.12 145 TYR A N 1
ATOM 1193 C CA . TYR A 1 145 ? -13.557 11.702 23.121 1.00 82.12 145 TYR A CA 1
ATOM 1194 C C . TYR A 1 145 ? -12.184 11.478 23.787 1.00 82.12 145 TYR A C 1
ATOM 1196 O O . TYR A 1 145 ? -11.149 11.614 23.140 1.00 82.12 145 TYR A O 1
ATOM 1204 N N . LYS A 1 146 ? -12.162 11.111 25.078 1.00 82.94 146 LYS A N 1
ATOM 1205 C CA . LYS A 1 146 ? -10.915 10.888 25.829 1.00 82.94 146 LYS A CA 1
ATOM 1206 C C . LYS A 1 146 ? -10.169 9.640 25.364 1.00 82.94 146 LYS A C 1
ATOM 1208 O O . LYS A 1 146 ? -8.944 9.658 25.298 1.00 82.94 146 LYS A O 1
ATOM 1213 N N . ASP A 1 147 ? -10.906 8.586 25.029 1.00 82.56 147 ASP A N 1
ATOM 1214 C CA . ASP A 1 147 ? -10.328 7.283 24.687 1.00 82.56 147 ASP A CA 1
ATOM 1215 C C . ASP A 1 147 ? -10.120 7.111 23.180 1.00 82.56 147 ASP A C 1
ATOM 1217 O O . ASP A 1 147 ? -9.391 6.216 22.754 1.00 82.56 147 ASP A O 1
ATOM 1221 N N . PHE A 1 148 ? -10.719 7.996 22.375 1.00 85.56 148 PHE A N 1
ATOM 1222 C CA . PHE A 1 148 ? -10.729 7.932 20.918 1.00 85.56 148 PHE A CA 1
ATOM 1223 C C . PHE A 1 148 ? -9.346 7.688 20.307 1.00 85.56 148 PHE A C 1
ATOM 1225 O O . PHE A 1 148 ? -9.166 6.735 19.553 1.00 85.56 148 PHE A O 1
ATOM 1232 N N . TYR A 1 149 ? -8.358 8.523 20.640 1.00 84.12 149 TYR A N 1
ATOM 1233 C CA . TYR A 1 149 ? -7.042 8.452 20.002 1.00 84.12 149 TYR A CA 1
ATOM 1234 C C . TYR A 1 149 ? -6.302 7.153 20.347 1.00 84.12 149 TYR A C 1
ATOM 1236 O O . TYR A 1 149 ? -5.741 6.499 19.469 1.00 84.12 149 TYR A O 1
ATOM 1244 N N . ASN A 1 150 ? -6.350 6.746 21.618 1.00 86.44 150 ASN A N 1
ATOM 1245 C CA . ASN A 1 150 ? -5.693 5.527 22.083 1.00 86.44 150 ASN A CA 1
ATOM 1246 C C . ASN A 1 150 ? -6.326 4.287 21.445 1.00 86.44 150 ASN A C 1
ATOM 1248 O O . ASN A 1 150 ? -5.616 3.419 20.940 1.00 86.44 150 ASN A O 1
ATOM 1252 N N . GLN A 1 151 ? -7.659 4.222 21.418 1.00 86.12 151 GLN A N 1
ATOM 1253 C CA . GLN A 1 151 ? -8.367 3.096 20.815 1.00 86.12 151 GLN A CA 1
ATOM 1254 C C . GLN A 1 151 ? -8.221 3.059 19.293 1.00 86.12 151 GLN A C 1
ATOM 1256 O O . GLN A 1 151 ? -8.100 1.975 18.729 1.00 86.12 151 GLN A O 1
ATOM 1261 N N . LEU A 1 152 ? -8.157 4.213 18.622 1.00 86.06 152 LEU A N 1
ATOM 1262 C CA . LEU A 1 152 ? -7.895 4.284 17.186 1.00 86.06 152 LEU A CA 1
ATOM 1263 C C . LEU A 1 152 ? -6.532 3.673 16.829 1.00 86.06 152 LEU A C 1
ATOM 1265 O O . LEU A 1 152 ? -6.440 2.892 15.882 1.00 86.06 152 LEU A O 1
ATOM 1269 N N . GLU A 1 153 ? -5.475 4.004 17.571 1.00 84.50 153 GLU A N 1
ATOM 1270 C CA . GLU A 1 153 ? -4.145 3.431 17.327 1.00 84.50 153 GLU A CA 1
ATOM 1271 C C . GLU A 1 153 ? -4.090 1.935 17.675 1.00 84.50 153 GLU A C 1
ATOM 1273 O O . GLU A 1 153 ? -3.511 1.160 16.912 1.00 84.50 153 GLU A O 1
ATOM 1278 N N . LEU A 1 154 ? -4.765 1.500 18.747 1.00 85.81 154 LEU A N 1
ATOM 1279 C CA . LEU A 1 154 ? -4.915 0.074 19.071 1.00 85.81 154 LEU A CA 1
ATOM 1280 C C . LEU A 1 154 ? -5.650 -0.696 17.967 1.00 85.81 154 LEU A C 1
ATOM 1282 O O . LEU A 1 154 ? -5.192 -1.765 17.576 1.00 85.81 154 LEU A O 1
ATOM 1286 N N . CYS A 1 155 ? -6.727 -0.139 17.405 1.00 84.31 155 CYS A N 1
ATOM 1287 C CA . CYS A 1 155 ? -7.438 -0.734 16.269 1.00 84.31 155 CYS A CA 1
ATOM 1288 C C . CYS A 1 155 ? -6.517 -0.906 15.064 1.00 84.31 155 CYS A C 1
ATOM 1290 O O . CYS A 1 155 ? -6.468 -1.977 14.460 1.00 84.31 155 CYS A O 1
ATOM 1292 N N . LYS A 1 156 ? -5.762 0.144 14.724 1.00 83.25 156 LYS A N 1
ATOM 1293 C CA . LYS A 1 156 ? -4.825 0.101 13.600 1.00 83.25 156 LYS A CA 1
ATOM 1294 C C . LYS A 1 156 ? -3.746 -0.958 13.795 1.00 83.25 156 LYS A C 1
ATOM 1296 O O . LYS A 1 156 ? -3.387 -1.633 12.834 1.00 83.25 156 LYS A O 1
ATOM 1301 N N . PHE A 1 157 ? -3.242 -1.086 15.022 1.00 83.19 157 PHE A N 1
ATOM 1302 C CA . PHE A 1 157 ? -2.230 -2.070 15.383 1.00 83.19 157 PHE A CA 1
ATOM 1303 C C . PHE A 1 157 ? -2.781 -3.501 15.345 1.00 83.19 157 PHE A C 1
ATOM 1305 O O . PHE A 1 157 ? -2.195 -4.360 14.688 1.00 83.19 157 PHE A O 1
ATOM 1312 N N . ALA A 1 158 ? -3.932 -3.746 15.975 1.00 83.06 158 ALA A N 1
ATOM 1313 C CA . ALA A 1 158 ? -4.578 -5.057 16.009 1.00 83.06 158 ALA A CA 1
ATOM 1314 C C . ALA A 1 158 ? -4.903 -5.576 14.603 1.00 83.06 158 ALA A C 1
ATOM 1316 O O . ALA A 1 158 ? -4.710 -6.747 14.298 1.00 83.06 158 ALA A O 1
ATOM 1317 N N . LEU A 1 159 ? -5.349 -4.691 13.712 1.00 82.44 159 LEU A N 1
ATOM 1318 C CA . LEU A 1 159 ? -5.780 -5.073 12.373 1.00 82.44 159 LEU A CA 1
ATOM 1319 C C . LEU A 1 159 ? -4.656 -5.032 11.324 1.00 82.44 159 LEU A C 1
ATOM 1321 O O . LEU A 1 159 ? -4.942 -5.195 10.143 1.00 82.44 159 LEU A O 1
ATOM 1325 N N . THR A 1 160 ? -3.385 -4.849 11.704 1.00 77.12 160 THR A N 1
ATOM 1326 C CA . THR A 1 160 ? -2.260 -4.688 10.751 1.00 77.12 160 THR A CA 1
ATOM 1327 C C . THR A 1 160 ? -2.175 -5.821 9.712 1.00 77.12 160 THR A C 1
ATOM 1329 O O . THR A 1 160 ? -1.934 -5.566 8.525 1.00 77.12 160 THR A O 1
ATOM 1332 N N . ASP A 1 161 ? -2.436 -7.057 10.145 1.00 73.81 161 ASP A N 1
ATOM 1333 C CA . ASP A 1 161 ? -2.399 -8.267 9.308 1.00 73.81 161 ASP A CA 1
ATOM 1334 C C . ASP A 1 161 ? -3.753 -8.615 8.663 1.00 73.81 161 ASP A C 1
ATOM 1336 O O . ASP A 1 161 ? -3.868 -9.578 7.899 1.00 73.81 161 ASP A O 1
ATOM 1340 N N . CYS A 1 162 ? -4.786 -7.824 8.948 1.00 79.06 162 CYS A N 1
ATOM 1341 C CA . CYS A 1 162 ? -6.117 -7.974 8.380 1.00 79.06 162 CYS A CA 1
ATOM 1342 C C . CYS A 1 162 ? -6.312 -7.006 7.206 1.00 79.06 162 CYS A C 1
ATOM 1344 O O . CYS A 1 162 ? -5.667 -5.960 7.112 1.00 79.06 162 CYS A O 1
ATOM 1346 N N . ASN A 1 163 ? -7.219 -7.342 6.292 1.00 78.25 163 ASN A N 1
ATOM 1347 C CA . ASN A 1 163 ? -7.704 -6.375 5.311 1.00 78.25 163 ASN A CA 1
ATOM 1348 C C . ASN A 1 163 ? -8.903 -5.638 5.918 1.00 78.25 163 ASN A C 1
ATOM 1350 O O . ASN A 1 163 ? -9.963 -6.241 6.098 1.00 78.25 163 ASN A O 1
ATOM 1354 N N . TYR A 1 164 ? -8.723 -4.370 6.287 1.00 82.12 164 TYR A N 1
ATOM 1355 C CA . TYR A 1 164 ? -9.734 -3.583 6.987 1.00 82.12 164 TYR A CA 1
ATOM 1356 C C . TYR A 1 164 ? -9.790 -2.137 6.490 1.00 82.12 164 TYR A C 1
ATOM 1358 O O . TYR A 1 164 ? -8.811 -1.594 5.978 1.00 82.12 164 TYR A O 1
ATOM 1366 N N . ASN A 1 165 ? -10.941 -1.505 6.693 1.00 81.69 165 ASN A N 1
ATOM 1367 C CA . ASN A 1 165 ? -11.162 -0.082 6.496 1.00 81.69 165 ASN A CA 1
ATOM 1368 C C . ASN A 1 165 ? -11.744 0.528 7.784 1.00 81.69 165 ASN A C 1
ATOM 1370 O O . ASN A 1 165 ? -12.559 -0.103 8.463 1.00 81.69 165 ASN A O 1
ATOM 1374 N N . LEU A 1 166 ? -11.289 1.738 8.121 1.00 84.56 166 LEU A N 1
ATOM 1375 C CA . LEU A 1 166 ? -11.727 2.511 9.282 1.00 84.56 166 LEU A CA 1
ATOM 1376 C C . LEU A 1 166 ? -12.365 3.817 8.822 1.00 84.56 166 LEU A C 1
ATOM 1378 O O . LEU A 1 166 ? -11.727 4.616 8.138 1.00 84.56 166 LEU A O 1
ATOM 1382 N N . GLU A 1 167 ? -13.581 4.062 9.286 1.00 85.31 167 GLU A N 1
ATOM 1383 C CA . GLU A 1 167 ? -14.310 5.309 9.083 1.00 85.31 167 GLU A CA 1
ATOM 1384 C C . GLU A 1 167 ? -14.678 5.909 10.446 1.00 85.31 167 GLU A C 1
ATOM 1386 O O . GLU A 1 167 ? -15.069 5.186 11.362 1.00 85.31 167 GLU A O 1
ATOM 1391 N N . ILE A 1 168 ? -14.503 7.222 10.604 1.00 85.56 168 ILE A N 1
ATOM 1392 C CA . ILE A 1 168 ? -14.832 7.945 11.840 1.00 85.56 168 ILE A CA 1
ATOM 1393 C C . ILE A 1 168 ? -16.146 8.692 11.601 1.00 85.56 168 ILE A C 1
ATOM 1395 O O . ILE A 1 168 ? -16.227 9.469 10.649 1.00 85.56 168 ILE A O 1
ATOM 1399 N N . ILE A 1 169 ? -17.140 8.447 12.458 1.00 82.06 169 ILE A N 1
ATOM 1400 C CA . ILE A 1 169 ? -18.510 8.985 12.393 1.00 82.06 169 ILE A CA 1
ATOM 1401 C C . ILE A 1 169 ? -18.821 9.767 13.671 1.00 82.06 169 ILE A C 1
ATOM 1403 O O . ILE A 1 169 ? -18.462 9.282 14.775 1.00 82.06 169 ILE A O 1
#

Nearest PDB structures (foldseek):
  3pvv-assembly2_B  TM=8.519E-01  e=7.734E-03  Mycobacterium tuberculosis H37Ra
  1l8q-assembly1_A  TM=8.421E-01  e=9.049E-03  Aquifex aeolicus
  1j1v-assembly1_A  TM=8.081E-01  e=5.953E-03  Escherichia coli
  8btg-assembly1_B  TM=8.528E-01  e=4.128E-02  Bacillus subtilis

Mean predicted aligned error: 9.03 Å

pLDDT: mean 87.13, std 6.39, range [51.0, 96.06]

Secondary structure (DSSP, 8-state):
-HHHHHHHHHHHHHHHHTTPPTTGGGS----HHHHHHHHHHHHHHHHHS---HHHHHHHHTS-HHHHHHHHHHHHHHHHH-HHHHHHHHHHHHHHHHHHHTSB--SSHHHHHHHHHHTT----SS-SEEEEEEETTEEEEEEE-TTTHHHHHHHHHHHTTTB--EEEE-